Protein AF-A0A2D7BPM2-F1 (afdb_monomer_lite)

Sequence (91 aa):
MENIKELIEEINSRKPKDYEKMSIKEVSNELHKVMEFEQMIVKKIKLFEDDHQEPDLIKYAKMIYKKIIERETSLIQETYLKKIDSQYLNS

Structure (mmCIF, N/CA/C/O backbone):
data_AF-A0A2D7BPM2-F1
#
_entry.id   AF-A0A2D7BPM2-F1
#
loop_
_atom_site.group_PDB
_atom_site.id
_atom_site.type_symbol
_atom_site.label_atom_id
_atom_site.label_alt_id
_atom_site.label_comp_id
_atom_site.label_asym_id
_atom_site.label_entity_id
_atom_site.label_seq_id
_atom_site.pdbx_PDB_ins_code
_atom_site.Cartn_x
_atom_site.Cartn_y
_atom_site.Cartn_z
_atom_site.occupancy
_atom_site.B_iso_or_equiv
_atom_site.auth_seq_id
_atom_site.auth_comp_id
_atom_site.auth_asym_id
_atom_site.auth_atom_id
_atom_site.pdbx_PDB_model_num
ATOM 1 N N . MET A 1 1 ? 0.210 4.275 23.990 1.00 56.16 1 MET A N 1
ATOM 2 C CA . MET A 1 1 ? -0.722 3.340 23.333 1.00 56.16 1 MET A CA 1
ATOM 3 C C . MET A 1 1 ? -1.037 4.000 22.010 1.00 56.16 1 MET A C 1
ATOM 5 O O . MET A 1 1 ? -1.506 5.131 22.057 1.00 56.16 1 MET A O 1
ATOM 9 N N . GLU A 1 2 ? -0.630 3.399 20.890 1.00 73.25 2 GLU A N 1
ATOM 10 C CA . GLU A 1 2 ? -0.893 3.976 19.563 1.00 73.25 2 GLU A CA 1
ATOM 11 C C . GLU A 1 2 ? -2.410 4.187 19.408 1.00 73.25 2 GLU A C 1
ATOM 13 O O . GLU A 1 2 ? -3.202 3.338 19.826 1.00 73.25 2 GLU A O 1
ATOM 18 N N . ASN A 1 3 ? -2.825 5.332 18.873 1.00 88.94 3 ASN A N 1
ATOM 19 C CA . ASN A 1 3 ? -4.240 5.681 18.690 1.00 88.94 3 ASN A CA 1
ATOM 20 C C . ASN A 1 3 ? -4.581 5.690 17.191 1.00 88.94 3 ASN A C 1
ATOM 22 O O . ASN A 1 3 ? -3.741 6.062 16.372 1.00 88.94 3 ASN A O 1
ATOM 26 N N . IL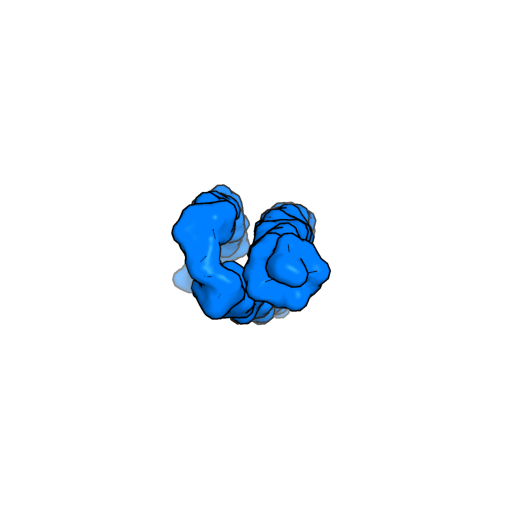E A 1 4 ? -5.821 5.358 16.817 1.00 94.81 4 ILE A N 1
ATOM 27 C CA . ILE A 1 4 ? -6.328 5.477 15.442 1.00 94.81 4 ILE A CA 1
ATOM 28 C C . ILE A 1 4 ? -6.008 6.837 14.790 1.00 94.81 4 ILE A C 1
ATOM 30 O O . ILE A 1 4 ? -5.774 6.894 13.585 1.00 94.81 4 ILE A O 1
ATOM 34 N N . LYS A 1 5 ? -5.923 7.929 15.565 1.00 95.06 5 LYS A N 1
ATOM 35 C CA . LYS A 1 5 ? -5.504 9.254 15.060 1.00 95.06 5 LYS A CA 1
ATOM 36 C C . LYS A 1 5 ? -4.061 9.275 14.543 1.00 95.06 5 LYS A C 1
ATOM 38 O O . LYS A 1 5 ? -3.824 9.810 13.466 1.00 95.06 5 LYS A O 1
ATOM 43 N N . GLU A 1 6 ? -3.130 8.646 15.256 1.00 95.44 6 GLU A N 1
ATOM 44 C CA . GLU A 1 6 ? -1.725 8.538 14.838 1.00 95.44 6 GLU A CA 1
ATOM 45 C C . GLU A 1 6 ? -1.607 7.683 13.568 1.00 95.44 6 GLU A C 1
ATOM 47 O O . GLU A 1 6 ? -0.880 8.039 12.644 1.00 95.44 6 GLU A O 1
ATOM 52 N N . LEU A 1 7 ? -2.406 6.612 13.459 1.00 95.81 7 LEU A N 1
ATOM 53 C CA . LEU A 1 7 ? -2.483 5.812 12.233 1.00 95.81 7 LEU A CA 1
ATOM 54 C C . LEU A 1 7 ? -3.004 6.629 11.043 1.00 95.81 7 LEU A C 1
ATOM 56 O O . LEU A 1 7 ? -2.496 6.515 9.929 1.00 95.81 7 LEU A O 1
ATOM 60 N N . ILE A 1 8 ? -4.030 7.452 11.259 1.00 97.12 8 ILE A N 1
ATOM 61 C CA . ILE A 1 8 ? -4.578 8.338 10.227 1.00 97.12 8 ILE A CA 1
ATOM 62 C C . ILE A 1 8 ? -3.517 9.340 9.756 1.00 97.12 8 ILE A C 1
ATOM 64 O O . ILE A 1 8 ? -3.406 9.591 8.554 1.00 97.12 8 ILE A O 1
ATOM 68 N N . GLU A 1 9 ? -2.739 9.911 10.673 1.00 96.88 9 GLU A N 1
ATOM 69 C CA . GLU A 1 9 ? -1.625 10.801 10.333 1.00 96.88 9 GLU A CA 1
ATOM 70 C C . GLU A 1 9 ? -0.538 10.069 9.541 1.00 96.88 9 GLU A C 1
ATOM 72 O O . GLU A 1 9 ? -0.104 10.569 8.502 1.00 96.88 9 GLU A O 1
ATOM 77 N N . GLU A 1 10 ? -0.169 8.855 9.961 1.00 95.94 10 GLU A N 1
ATOM 78 C CA . GLU A 1 10 ? 0.777 7.988 9.252 1.00 95.94 10 GLU A CA 1
ATOM 79 C C . GLU A 1 10 ? 0.316 7.743 7.805 1.00 95.94 10 GLU A C 1
ATOM 81 O O . GLU A 1 10 ? 1.067 8.003 6.860 1.00 95.94 10 GLU A O 1
ATOM 86 N N . ILE A 1 11 ? -0.946 7.339 7.616 1.00 96.62 11 ILE A N 1
ATOM 87 C CA . ILE A 1 11 ? -1.539 7.103 6.294 1.00 96.62 11 ILE A CA 1
ATOM 88 C C . ILE A 1 11 ? -1.503 8.379 5.442 1.00 96.62 11 ILE A C 1
ATOM 90 O O . ILE A 1 11 ? -1.058 8.335 4.297 1.00 96.62 11 ILE A O 1
ATOM 94 N N . ASN A 1 12 ? -1.927 9.522 5.986 1.00 95.75 12 ASN A N 1
ATOM 95 C CA . ASN A 1 12 ? -1.976 10.790 5.246 1.00 95.75 12 ASN A CA 1
ATOM 96 C C . ASN A 1 12 ? -0.591 11.368 4.927 1.00 95.75 12 ASN A C 1
ATOM 98 O O . ASN A 1 12 ? -0.442 12.123 3.963 1.00 95.75 12 ASN A O 1
ATOM 102 N N . SER A 1 13 ? 0.426 11.038 5.724 1.00 95.50 13 SER A N 1
ATOM 103 C CA . SER A 1 13 ? 1.803 11.470 5.478 1.00 95.50 13 SER A CA 1
ATOM 104 C C . SER A 1 13 ? 2.425 10.780 4.261 1.00 95.50 13 SER A C 1
ATOM 106 O O . SER A 1 13 ? 3.362 11.313 3.655 1.00 95.50 13 SER A O 1
ATOM 108 N N . ARG A 1 14 ? 1.888 9.615 3.870 1.00 94.69 14 ARG A N 1
ATOM 109 C CA . ARG A 1 14 ? 2.383 8.826 2.748 1.00 94.69 14 ARG A CA 1
ATOM 110 C C . ARG A 1 14 ? 2.138 9.550 1.429 1.00 94.69 14 ARG A C 1
ATOM 112 O O . ARG A 1 14 ? 1.011 9.887 1.069 1.00 94.69 14 ARG A O 1
ATOM 119 N N . LYS A 1 15 ? 3.215 9.759 0.674 1.00 91.81 15 LYS A N 1
ATOM 120 C CA . LYS A 1 15 ? 3.186 10.412 -0.637 1.00 91.81 15 LYS A CA 1
ATOM 121 C C . LYS A 1 15 ? 3.804 9.499 -1.694 1.00 91.81 15 LYS A C 1
ATOM 123 O O . LYS A 1 15 ? 4.826 8.875 -1.401 1.00 91.81 15 LYS A O 1
ATOM 128 N N . PRO A 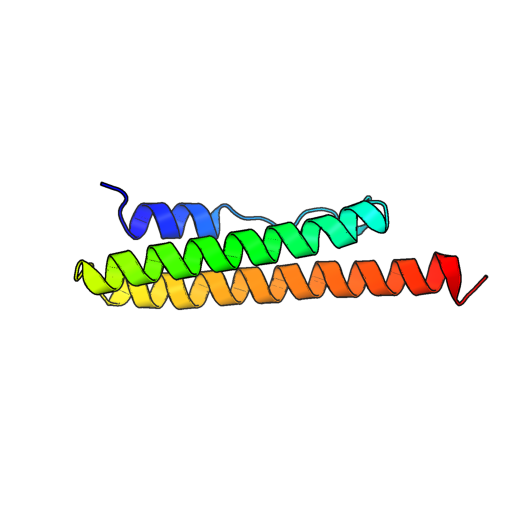1 16 ? 3.236 9.457 -2.914 1.00 91.00 16 PRO A N 1
ATOM 129 C CA . PRO A 1 16 ? 3.866 8.777 -4.035 1.00 91.00 16 PRO A CA 1
ATOM 130 C C . PRO A 1 16 ? 5.273 9.320 -4.286 1.00 91.00 16 PRO A C 1
ATOM 132 O O . PRO A 1 16 ? 5.527 10.518 -4.124 1.00 91.00 16 PRO A O 1
ATOM 135 N N . LYS A 1 17 ? 6.174 8.437 -4.707 1.00 94.81 17 LYS A N 1
ATOM 136 C CA . LYS A 1 17 ? 7.525 8.810 -5.133 1.00 94.81 17 LYS A CA 1
ATOM 137 C C . LYS A 1 17 ?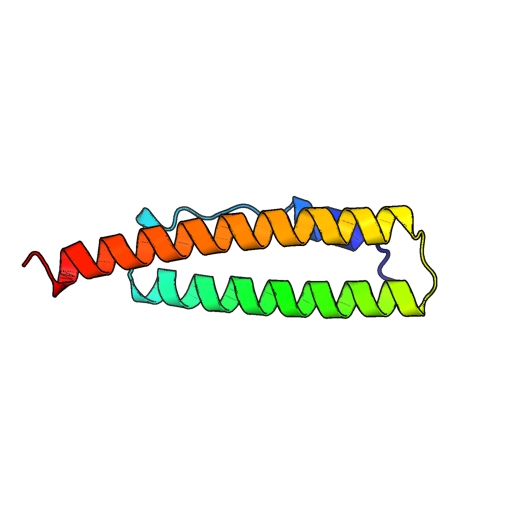 7.551 9.098 -6.632 1.00 94.81 17 LYS A C 1
ATOM 139 O O . LYS A 1 17 ? 6.610 8.804 -7.363 1.00 94.81 17 LYS A O 1
ATOM 144 N N . ASP A 1 18 ? 8.664 9.655 -7.089 1.00 95.88 18 ASP A N 1
ATOM 145 C CA . ASP A 1 18 ? 8.941 9.826 -8.514 1.00 95.88 18 ASP A CA 1
ATOM 146 C C . ASP A 1 18 ? 9.449 8.501 -9.112 1.00 95.88 18 ASP A C 1
ATOM 148 O O . ASP A 1 18 ? 10.655 8.276 -9.238 1.00 95.88 18 ASP A O 1
ATOM 152 N N . TYR A 1 19 ? 8.522 7.582 -9.403 1.00 97.38 19 TYR A N 1
ATOM 153 C CA . TYR A 1 19 ? 8.843 6.240 -9.911 1.00 97.38 19 TYR A CA 1
ATOM 154 C C . TYR A 1 19 ? 9.479 6.268 -11.309 1.00 97.38 19 TYR A C 1
ATOM 156 O O . TYR A 1 19 ? 10.234 5.363 -11.662 1.00 97.38 19 TYR A O 1
ATOM 164 N N . GLU A 1 20 ? 9.223 7.309 -12.105 1.00 95.19 20 GLU A N 1
ATOM 165 C CA . GLU A 1 20 ? 9.776 7.440 -13.458 1.00 95.19 20 GLU A CA 1
ATOM 166 C C . GLU A 1 20 ? 11.308 7.565 -13.430 1.00 95.19 20 GLU A C 1
ATOM 168 O O . GLU A 1 20 ? 11.991 7.015 -14.298 1.00 95.19 20 GLU A O 1
ATOM 173 N N . LYS A 1 21 ? 11.869 8.186 -12.383 1.00 96.50 21 LYS A N 1
ATOM 174 C CA . LYS A 1 21 ? 13.325 8.289 -12.169 1.00 96.50 21 LYS A CA 1
ATOM 175 C C .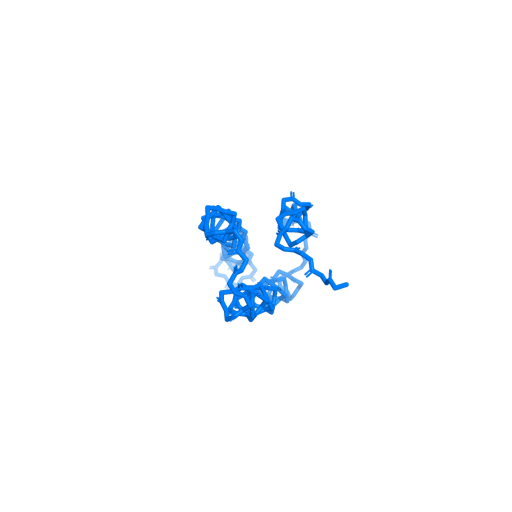 LYS A 1 21 ? 13.983 7.011 -11.647 1.00 96.50 21 LYS A C 1
ATOM 177 O O . LYS A 1 21 ? 15.207 6.957 -11.566 1.00 96.50 21 LYS A O 1
ATOM 182 N N . MET A 1 22 ? 13.202 5.998 -11.283 1.00 96.69 22 MET A N 1
ATOM 183 C CA . MET A 1 22 ? 13.711 4.745 -10.732 1.00 96.69 22 MET A CA 1
ATOM 184 C C . MET A 1 22 ? 14.006 3.720 -11.835 1.00 96.69 22 MET A C 1
ATOM 186 O O . MET A 1 22 ? 13.395 3.717 -12.908 1.00 96.69 22 MET A O 1
ATOM 190 N N . SER A 1 23 ? 14.934 2.807 -11.570 1.00 95.88 23 SER A N 1
ATOM 191 C CA . SER A 1 23 ? 15.144 1.611 -12.388 1.00 95.88 23 SER A CA 1
ATOM 192 C C . SER A 1 23 ? 13.962 0.645 -12.276 1.00 95.88 23 SER A C 1
ATOM 194 O O . SER A 1 23 ? 13.202 0.663 -11.309 1.00 95.88 23 SER A O 1
ATOM 196 N N . ILE A 1 24 ? 13.821 -0.264 -13.243 1.00 94.62 24 ILE A N 1
ATOM 197 C CA . ILE A 1 24 ? 12.732 -1.252 -13.251 1.00 94.62 24 ILE A CA 1
ATOM 198 C C . ILE A 1 24 ? 12.723 -2.136 -11.988 1.00 94.62 24 ILE A C 1
ATOM 200 O O . ILE A 1 24 ? 11.665 -2.439 -11.437 1.00 94.62 24 ILE A O 1
ATOM 204 N N . LYS A 1 25 ? 13.912 -2.486 -11.476 1.00 95.25 25 LYS A N 1
ATOM 205 C CA . LYS A 1 25 ? 14.082 -3.260 -10.240 1.00 95.25 25 LYS A CA 1
ATOM 206 C C . LYS A 1 25 ? 13.644 -2.462 -9.012 1.00 95.25 25 LYS A C 1
ATOM 208 O O . LYS A 1 25 ? 13.020 -3.021 -8.115 1.00 95.25 25 LYS A O 1
ATOM 213 N N . GLU A 1 26 ? 13.949 -1.168 -8.968 1.00 97.69 26 GLU A N 1
ATOM 214 C CA . GLU A 1 26 ? 13.501 -0.284 -7.888 1.00 97.69 26 GLU A CA 1
ATOM 215 C C . GLU A 1 26 ? 11.983 -0.100 -7.908 1.00 97.69 26 GLU A C 1
ATOM 217 O O . GLU A 1 26 ? 11.357 -0.263 -6.866 1.00 97.69 26 GLU A O 1
ATOM 222 N N . VAL A 1 27 ? 11.379 0.127 -9.080 1.00 97.25 27 VAL A N 1
ATOM 223 C CA . VAL A 1 27 ? 9.913 0.205 -9.231 1.00 97.25 27 VAL A CA 1
ATOM 224 C C . VAL A 1 27 ? 9.246 -1.093 -8.757 1.00 97.25 27 VAL A C 1
ATOM 226 O O . VAL A 1 27 ? 8.291 -1.051 -7.984 1.00 97.25 27 VAL A O 1
ATOM 229 N N . SER A 1 28 ? 9.793 -2.257 -9.130 1.00 95.19 28 SER A N 1
ATOM 230 C CA . SER A 1 28 ? 9.306 -3.556 -8.643 1.00 95.19 28 SER A CA 1
ATOM 231 C C . SER A 1 28 ? 9.395 -3.695 -7.118 1.00 95.19 28 SER A C 1
ATOM 233 O O . SER A 1 28 ? 8.525 -4.315 -6.502 1.00 95.19 28 SER A O 1
ATOM 235 N N . ASN A 1 29 ? 10.444 -3.149 -6.503 1.00 97.75 29 ASN A N 1
ATOM 236 C CA . ASN A 1 29 ? 10.628 -3.178 -5.055 1.00 97.75 29 ASN A CA 1
ATOM 237 C C . ASN A 1 29 ? 9.665 -2.219 -4.337 1.00 97.75 29 ASN A C 1
ATOM 239 O O . ASN A 1 29 ? 9.197 -2.516 -3.243 1.00 97.75 29 ASN A O 1
ATOM 243 N N . GLU A 1 30 ? 9.332 -1.079 -4.944 1.00 97.88 30 GLU A N 1
ATOM 244 C CA . GLU A 1 30 ? 8.332 -0.164 -4.385 1.00 97.88 30 GLU A CA 1
ATOM 245 C C . GLU A 1 30 ? 6.944 -0.809 -4.316 1.00 97.88 30 GLU A C 1
ATOM 247 O O . GLU A 1 30 ? 6.256 -0.616 -3.316 1.00 97.88 30 GLU A O 1
ATOM 252 N N . LEU A 1 31 ? 6.566 -1.656 -5.285 1.00 96.12 31 LEU A N 1
ATOM 253 C CA . LEU A 1 31 ? 5.312 -2.415 -5.198 1.00 96.12 31 LEU A CA 1
ATOM 254 C C . LEU A 1 31 ? 5.267 -3.302 -3.943 1.00 96.12 31 LEU A C 1
ATOM 256 O O . LEU A 1 31 ? 4.270 -3.306 -3.225 1.00 96.12 31 LEU A O 1
ATOM 260 N N . HIS A 1 32 ? 6.368 -3.995 -3.634 1.00 96.81 32 HIS A N 1
ATOM 261 C CA . HIS A 1 32 ? 6.467 -4.824 -2.428 1.00 96.81 32 HIS A CA 1
ATOM 262 C C . HIS A 1 32 ? 6.307 -3.983 -1.156 1.00 96.81 32 HIS A C 1
ATOM 264 O O . HIS A 1 32 ? 5.542 -4.349 -0.268 1.00 96.81 32 HIS A O 1
ATOM 270 N N . LYS A 1 33 ? 6.946 -2.809 -1.096 1.00 97.12 33 LYS A N 1
ATOM 271 C CA . LYS A 1 33 ? 6.818 -1.889 0.048 1.00 97.12 33 LYS A CA 1
ATOM 272 C C . LYS A 1 33 ? 5.397 -1.352 0.224 1.00 97.12 33 LYS A C 1
ATOM 274 O O . LYS A 1 33 ? 4.970 -1.129 1.355 1.00 97.12 33 LYS A O 1
ATOM 279 N N . VAL A 1 34 ? 4.668 -1.108 -0.869 1.00 97.19 34 VAL A N 1
ATOM 280 C CA . VAL A 1 34 ? 3.249 -0.712 -0.808 1.00 97.19 34 VAL A CA 1
ATOM 281 C C . VAL A 1 34 ? 2.413 -1.837 -0.201 1.00 97.19 34 VAL A C 1
ATOM 283 O O . VAL A 1 34 ? 1.617 -1.577 0.699 1.00 97.19 34 VAL A O 1
ATOM 286 N N . MET A 1 35 ? 2.645 -3.085 -0.617 1.00 96.31 35 MET A N 1
ATOM 287 C CA . MET A 1 35 ? 1.944 -4.254 -0.072 1.00 96.31 35 MET A CA 1
ATOM 288 C C . MET A 1 35 ? 2.263 -4.491 1.412 1.00 96.31 35 MET A C 1
ATOM 290 O O . MET A 1 35 ? 1.361 -4.764 2.201 1.00 96.31 35 MET A O 1
ATOM 294 N N . GLU A 1 36 ? 3.529 -4.366 1.820 1.00 97.75 36 GLU A N 1
ATOM 295 C CA . GLU A 1 36 ? 3.931 -4.470 3.231 1.00 97.75 36 GLU A CA 1
ATOM 296 C C . GLU A 1 36 ? 3.253 -3.397 4.089 1.00 97.75 36 GLU A C 1
ATOM 298 O O . GLU A 1 36 ? 2.726 -3.692 5.167 1.00 97.75 36 GLU A O 1
ATOM 303 N N . PHE A 1 37 ? 3.215 -2.161 3.587 1.00 96.94 37 PHE A N 1
ATOM 304 C CA . PHE A 1 37 ? 2.524 -1.064 4.250 1.00 96.94 37 PHE A CA 1
ATOM 305 C C . PHE A 1 37 ? 1.021 -1.340 4.372 1.00 96.94 37 PHE A C 1
ATOM 307 O O . PHE A 1 37 ? 0.472 -1.212 5.464 1.00 96.94 37 PHE A O 1
ATOM 314 N N . GLU A 1 38 ? 0.356 -1.792 3.305 1.00 97.38 38 GLU A N 1
ATOM 315 C CA . GLU A 1 38 ? -1.063 -2.166 3.356 1.00 97.38 38 GLU A CA 1
ATOM 316 C C . GLU A 1 38 ? -1.335 -3.218 4.439 1.00 97.38 38 GLU A C 1
ATOM 318 O O . GLU A 1 38 ? -2.228 -3.042 5.270 1.00 97.38 38 GLU A O 1
ATOM 323 N N . GLN A 1 39 ? -0.538 -4.289 4.482 1.00 97.81 39 GLN A N 1
ATOM 324 C CA . GLN A 1 39 ? -0.695 -5.345 5.483 1.00 97.81 39 GLN A CA 1
ATOM 325 C C . GLN A 1 39 ? -0.512 -4.826 6.911 1.00 97.81 39 GLN A C 1
ATOM 327 O O . GLN A 1 39 ? -1.242 -5.240 7.816 1.00 97.81 39 GLN A O 1
ATOM 332 N N . MET A 1 40 ? 0.452 -3.931 7.128 1.00 97.44 40 MET A N 1
ATOM 333 C CA . MET A 1 40 ? 0.668 -3.296 8.425 1.00 97.44 40 MET A CA 1
ATOM 334 C C . MET A 1 40 ? -0.551 -2.464 8.843 1.00 97.44 40 MET A C 1
ATOM 336 O O . MET A 1 40 ? -1.038 -2.629 9.962 1.00 97.44 40 MET A O 1
ATOM 340 N N . ILE A 1 41 ? -1.085 -1.628 7.946 1.00 97.19 41 ILE A N 1
ATOM 341 C CA . ILE A 1 41 ? -2.274 -0.812 8.222 1.00 97.19 41 ILE A CA 1
ATOM 342 C C . ILE A 1 41 ? -3.485 -1.696 8.532 1.00 97.19 41 ILE A C 1
ATOM 344 O O . ILE A 1 41 ? -4.174 -1.459 9.522 1.00 97.19 41 ILE A O 1
ATOM 348 N N . VAL A 1 42 ? -3.720 -2.752 7.747 1.00 97.31 42 VAL A N 1
ATOM 349 C CA . VAL A 1 42 ? -4.829 -3.695 7.978 1.00 97.31 42 VAL A CA 1
ATOM 350 C C . VAL A 1 42 ? -4.726 -4.347 9.359 1.00 97.31 42 VAL A C 1
ATOM 352 O O . VAL A 1 42 ? -5.731 -4.445 10.064 1.00 97.31 42 VAL A O 1
ATOM 355 N N . LYS A 1 43 ? -3.519 -4.750 9.780 1.00 97.12 43 LYS A N 1
ATOM 356 C CA . LYS A 1 43 ? -3.287 -5.303 11.124 1.00 97.12 43 LYS A CA 1
ATOM 357 C C . LYS A 1 43 ? -3.576 -4.275 12.219 1.00 97.12 43 LYS A C 1
ATOM 359 O O . LYS A 1 43 ? -4.301 -4.604 13.153 1.00 97.12 43 LYS A O 1
ATOM 364 N N . LYS A 1 44 ? -3.060 -3.045 12.096 1.00 96.38 44 LYS A N 1
ATOM 365 C CA . LYS A 1 44 ? -3.293 -1.972 13.080 1.00 96.38 44 LYS A CA 1
ATOM 366 C C . LYS A 1 44 ? -4.782 -1.619 13.195 1.00 96.38 44 LYS A C 1
ATOM 368 O O . LYS A 1 44 ? -5.305 -1.557 14.298 1.00 96.38 44 LYS A O 1
ATOM 373 N N . ILE A 1 45 ? -5.488 -1.473 12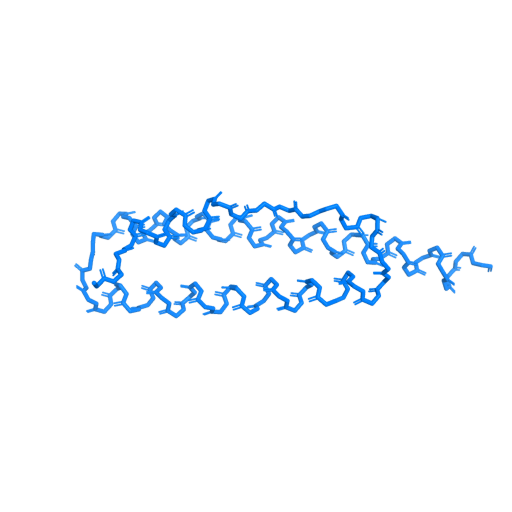.070 1.00 95.94 45 ILE A N 1
ATOM 374 C CA . ILE A 1 45 ? -6.936 -1.202 12.058 1.00 95.94 45 ILE A CA 1
ATOM 375 C C . ILE A 1 45 ? -7.709 -2.299 12.788 1.00 95.94 45 ILE A C 1
ATOM 377 O O . ILE A 1 45 ? -8.593 -1.980 13.576 1.00 95.94 45 ILE A O 1
ATOM 381 N N . LYS A 1 46 ? -7.370 -3.572 12.557 1.00 95.75 46 LYS A N 1
ATOM 382 C CA . LYS A 1 46 ? -8.035 -4.688 13.233 1.00 95.75 46 LYS A CA 1
ATOM 383 C C . LYS A 1 46 ? -7.852 -4.628 14.753 1.00 95.75 46 LYS A C 1
ATOM 385 O O . LYS A 1 46 ? -8.820 -4.815 15.475 1.00 95.75 46 LYS A O 1
ATOM 390 N N . LEU A 1 47 ? -6.647 -4.308 15.225 1.00 95.56 47 LEU A N 1
ATOM 391 C CA . LEU A 1 47 ? -6.399 -4.117 16.658 1.00 95.56 47 LEU A CA 1
ATOM 392 C C . LEU A 1 47 ? -7.262 -2.985 17.232 1.00 95.56 47 LEU A C 1
ATOM 394 O O . LEU A 1 47 ? -7.865 -3.152 18.281 1.00 95.56 47 LEU A O 1
ATOM 398 N N . PHE A 1 48 ? -7.397 -1.866 16.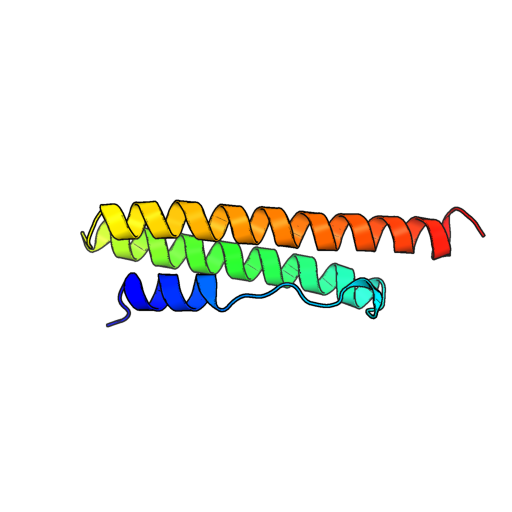516 1.00 94.69 48 PHE A N 1
ATOM 399 C CA . PHE A 1 48 ? -8.248 -0.757 16.961 1.00 94.69 48 PHE A CA 1
ATOM 400 C C . PHE A 1 48 ? -9.747 -1.087 16.956 1.00 94.69 48 PHE A C 1
ATOM 402 O O . PHE A 1 48 ? -10.486 -0.545 17.778 1.00 94.69 48 PHE A O 1
ATOM 409 N N . GLU A 1 49 ? -10.196 -1.967 16.056 1.00 93.69 49 GLU A N 1
ATOM 410 C CA . GLU A 1 49 ? -11.554 -2.526 16.082 1.00 93.69 49 GLU A CA 1
ATOM 411 C C . GLU A 1 49 ? -11.775 -3.405 17.314 1.00 93.69 49 GLU A C 1
ATOM 413 O O . GLU A 1 49 ? -12.777 -3.232 18.008 1.00 93.69 49 GLU A O 1
ATOM 418 N N . ASP A 1 50 ? -10.825 -4.293 17.611 1.00 94.31 50 ASP A N 1
ATOM 419 C CA . ASP A 1 50 ? -10.881 -5.190 18.768 1.00 94.31 50 ASP A CA 1
ATOM 420 C C . ASP A 1 50 ? -10.816 -4.399 20.099 1.00 94.31 50 ASP A C 1
ATOM 422 O O . ASP A 1 50 ? -11.499 -4.738 21.069 1.00 94.31 50 ASP A O 1
ATOM 426 N N . ASP A 1 51 ? -10.086 -3.279 20.121 1.00 93.00 51 ASP A N 1
ATOM 427 C CA . ASP A 1 51 ? -9.978 -2.348 21.256 1.00 93.00 51 ASP A CA 1
ATOM 428 C C . ASP A 1 51 ? -11.167 -1.369 21.376 1.00 93.00 51 ASP A C 1
ATOM 430 O O . ASP A 1 51 ? -11.172 -0.506 22.256 1.00 93.00 51 ASP A O 1
ATOM 434 N N . HIS A 1 52 ? -12.186 -1.490 20.515 1.00 87.81 52 HIS A N 1
ATOM 435 C CA . HIS A 1 52 ? -13.396 -0.655 20.516 1.00 87.81 52 HIS A CA 1
ATOM 436 C C . HIS A 1 52 ? -13.106 0.862 20.460 1.00 87.81 52 HIS A C 1
ATOM 438 O O . HIS A 1 52 ? -13.802 1.663 21.092 1.00 87.81 52 HIS A O 1
ATOM 444 N N . GLN A 1 53 ? -12.081 1.276 19.701 1.00 89.88 53 GLN A N 1
ATOM 445 C CA . GLN A 1 53 ? -11.816 2.701 19.455 1.00 89.88 53 GLN A CA 1
ATOM 446 C C . GLN A 1 53 ? -12.933 3.354 18.616 1.00 89.88 53 GLN A C 1
ATOM 448 O O . GLN A 1 53 ? -13.826 2.680 18.105 1.00 89.88 53 GLN A O 1
ATOM 453 N N . GLU A 1 54 ? -12.889 4.686 18.471 1.00 93.44 54 GLU A N 1
ATOM 454 C CA . GLU A 1 54 ? -13.924 5.479 17.787 1.00 93.44 54 GLU A CA 1
ATOM 455 C C . GLU A 1 54 ? -14.277 4.913 16.388 1.00 93.44 54 GLU A C 1
ATOM 457 O O . GLU A 1 54 ? -13.468 5.021 15.455 1.00 93.44 54 GLU A O 1
ATOM 462 N N . PRO A 1 55 ? -15.492 4.355 16.194 1.00 94.44 55 PRO A N 1
ATOM 463 C CA . PRO A 1 55 ? -15.854 3.645 14.962 1.00 94.44 55 PRO A CA 1
ATOM 464 C C . PRO A 1 55 ? -15.786 4.511 13.700 1.00 94.44 55 PRO A C 1
ATOM 466 O O . PRO A 1 55 ? -15.416 4.030 12.626 1.00 94.44 55 PRO A O 1
ATOM 469 N N . ASP A 1 56 ? -16.102 5.800 13.824 1.00 96.81 56 ASP A N 1
ATOM 470 C CA . ASP A 1 56 ? -16.040 6.747 12.710 1.00 96.81 56 ASP A CA 1
ATOM 471 C C . ASP A 1 56 ? -14.599 7.000 12.253 1.00 96.81 56 ASP A C 1
ATOM 473 O O . ASP A 1 56 ? -14.337 7.073 11.049 1.00 96.81 56 ASP A O 1
ATOM 477 N N . LEU A 1 57 ? -13.642 7.054 13.186 1.00 96.69 57 LEU A N 1
ATOM 478 C CA . LEU A 1 57 ? -12.222 7.188 12.859 1.00 96.69 57 LEU A CA 1
ATOM 479 C C . LEU A 1 57 ? -11.674 5.912 12.221 1.00 96.69 57 LEU A C 1
ATOM 481 O O . LEU A 1 57 ? -10.926 5.992 11.248 1.00 96.69 57 LEU A O 1
ATOM 485 N N . ILE A 1 58 ? -12.095 4.738 12.695 1.00 96.75 58 ILE A N 1
ATOM 486 C CA . ILE A 1 58 ? -11.751 3.451 12.075 1.00 96.75 58 ILE A CA 1
ATOM 487 C C . ILE A 1 58 ? -12.268 3.401 10.634 1.00 96.75 58 ILE A C 1
ATOM 489 O O . ILE A 1 58 ? -11.530 3.059 9.706 1.00 96.75 58 ILE A O 1
ATOM 493 N N . LYS A 1 59 ? -13.533 3.781 10.420 1.00 97.56 59 LYS A N 1
ATOM 494 C CA . LYS A 1 59 ? -14.135 3.849 9.086 1.00 97.56 59 LYS A CA 1
ATOM 495 C C . LYS A 1 59 ? -13.384 4.829 8.189 1.00 97.56 59 LYS A C 1
ATOM 497 O O . LYS A 1 59 ? -13.099 4.501 7.037 1.00 97.56 59 LYS A O 1
ATOM 502 N N . TYR A 1 60 ? -13.032 6.001 8.711 1.00 97.75 60 TYR A N 1
ATOM 503 C CA . TYR A 1 60 ? -12.250 6.988 7.979 1.00 97.75 60 TYR A CA 1
ATOM 504 C C . TYR A 1 60 ? -10.873 6.441 7.586 1.00 97.75 60 TYR A C 1
ATOM 506 O O . TYR A 1 60 ? -10.537 6.472 6.402 1.00 97.75 60 TYR A O 1
ATOM 514 N N . ALA A 1 61 ? -10.133 5.849 8.531 1.00 97.75 61 ALA A N 1
ATOM 515 C CA . ALA A 1 61 ? -8.845 5.202 8.281 1.00 97.75 61 ALA A CA 1
ATOM 516 C C . ALA A 1 61 ? -8.955 4.155 7.161 1.00 97.75 61 ALA A C 1
ATOM 518 O O . ALA A 1 61 ? -8.174 4.191 6.207 1.00 97.75 61 ALA A O 1
ATOM 519 N N . LYS A 1 62 ? -9.986 3.292 7.216 1.00 98.00 62 LYS A N 1
ATOM 520 C CA . LYS A 1 62 ? -10.282 2.288 6.180 1.00 98.00 62 LYS A CA 1
ATOM 521 C C . LYS A 1 62 ? -10.470 2.889 4.790 1.00 98.00 62 LYS A C 1
ATOM 523 O O . LYS A 1 62 ? -10.025 2.314 3.800 1.00 98.00 62 LYS A O 1
ATOM 528 N N . MET A 1 63 ? -11.144 4.031 4.706 1.00 98.12 63 MET A N 1
ATOM 529 C CA . MET A 1 63 ? -11.384 4.711 3.435 1.00 98.12 63 MET A CA 1
ATOM 530 C C . MET A 1 63 ? -10.109 5.344 2.872 1.00 98.12 63 MET A C 1
ATOM 532 O O . MET A 1 63 ? -9.857 5.227 1.673 1.00 98.12 63 MET A O 1
ATOM 536 N N . ILE A 1 64 ? -9.316 6.020 3.708 1.00 97.56 64 ILE A N 1
ATOM 537 C CA . ILE A 1 64 ? -8.134 6.748 3.232 1.00 97.56 64 ILE A CA 1
ATOM 538 C C . ILE A 1 64 ? -6.991 5.812 2.841 1.00 97.56 64 ILE A C 1
ATOM 540 O O . ILE A 1 64 ? -6.386 6.036 1.793 1.00 97.56 64 ILE A O 1
ATOM 544 N N . TYR A 1 65 ? -6.729 4.736 3.601 1.00 97.38 65 TYR A N 1
ATOM 545 C CA . TYR A 1 65 ? -5.616 3.844 3.264 1.00 97.38 65 TYR A CA 1
ATOM 546 C C . TYR A 1 65 ? -5.873 3.146 1.929 1.00 97.38 65 TYR A C 1
ATOM 548 O O . TYR A 1 65 ? -4.981 3.127 1.089 1.00 97.38 65 TYR A O 1
ATOM 556 N N . LYS A 1 66 ? -7.104 2.664 1.683 1.00 97.62 66 LYS A N 1
ATOM 557 C CA . LYS A 1 66 ? -7.469 2.028 0.408 1.00 97.62 66 LYS A CA 1
ATOM 558 C C . LYS A 1 66 ? -7.210 2.953 -0.773 1.00 97.62 66 LYS A C 1
ATOM 560 O O . LYS A 1 66 ? -6.514 2.566 -1.702 1.00 97.62 66 LYS A O 1
ATOM 565 N N . LYS A 1 67 ? -7.675 4.205 -0.692 1.00 97.19 67 LYS A N 1
ATOM 566 C CA . LYS A 1 67 ? -7.448 5.203 -1.749 1.00 97.19 67 LYS A CA 1
ATOM 567 C C . LYS A 1 67 ? -5.964 5.460 -2.012 1.00 97.19 67 LYS A C 1
ATOM 569 O O . LYS A 1 67 ? -5.570 5.626 -3.164 1.00 97.19 67 LYS A O 1
ATOM 574 N N . ILE A 1 68 ? -5.147 5.533 -0.960 1.00 96.62 68 ILE A N 1
ATOM 575 C CA . ILE A 1 68 ? -3.705 5.769 -1.099 1.00 96.62 68 ILE A CA 1
ATOM 576 C C . ILE A 1 68 ? -3.016 4.556 -1.726 1.00 96.62 68 ILE A C 1
ATOM 578 O O . ILE A 1 68 ? -2.270 4.732 -2.687 1.00 96.62 68 ILE A O 1
ATOM 582 N N . ILE A 1 69 ? -3.312 3.345 -1.245 1.00 97.44 69 ILE A N 1
ATOM 583 C CA . ILE A 1 69 ? -2.758 2.097 -1.784 1.00 97.44 69 ILE A CA 1
ATOM 584 C C . ILE A 1 69 ? -3.147 1.906 -3.251 1.00 97.44 69 ILE A C 1
ATOM 586 O O . ILE A 1 69 ? -2.274 1.642 -4.076 1.00 97.44 69 ILE A O 1
ATOM 590 N N . GLU A 1 70 ? -4.425 2.075 -3.597 1.00 97.19 70 GLU A N 1
ATOM 591 C CA . GLU A 1 70 ? -4.926 1.935 -4.971 1.00 97.19 70 GLU A CA 1
ATOM 592 C C . GLU A 1 70 ? -4.217 2.907 -5.919 1.00 97.19 70 GLU A C 1
ATOM 594 O O . GLU A 1 70 ? -3.718 2.509 -6.977 1.00 97.19 70 GLU A O 1
ATOM 599 N N . ARG A 1 71 ? -4.112 4.181 -5.519 1.00 96.44 71 ARG A N 1
ATOM 600 C CA . ARG A 1 71 ? -3.429 5.208 -6.309 1.00 96.44 71 ARG A CA 1
ATOM 601 C C . ARG A 1 71 ? -1.950 4.885 -6.493 1.00 96.44 71 ARG A C 1
ATOM 603 O O . ARG A 1 71 ? -1.439 4.987 -7.603 1.00 96.44 71 ARG A O 1
ATOM 610 N N . GLU A 1 72 ? -1.252 4.546 -5.415 1.00 96.88 72 GLU A N 1
ATOM 611 C CA . GLU A 1 72 ? 0.188 4.299 -5.461 1.00 96.88 72 GLU A CA 1
ATOM 612 C C . GLU A 1 72 ? 0.521 3.038 -6.262 1.00 96.88 72 GLU A C 1
ATOM 614 O O . GLU A 1 72 ? 1.415 3.063 -7.106 1.00 96.88 72 GLU A O 1
ATOM 619 N N . THR A 1 73 ? -0.257 1.971 -6.072 1.00 97.75 73 THR A N 1
ATOM 620 C CA . THR A 1 73 ? -0.140 0.724 -6.837 1.00 97.75 73 THR A CA 1
ATOM 621 C C . THR A 1 73 ? -0.325 0.978 -8.328 1.00 97.75 73 THR A C 1
ATOM 623 O O . THR A 1 73 ? 0.501 0.528 -9.121 1.00 97.75 73 THR A O 1
ATOM 626 N N . SER A 1 74 ? -1.349 1.752 -8.707 1.00 97.81 74 SER A N 1
ATOM 627 C CA . SER A 1 74 ? -1.610 2.090 -10.113 1.00 97.81 74 SER A CA 1
ATOM 628 C C . SER A 1 74 ? -0.425 2.835 -10.736 1.00 97.81 74 SER A C 1
ATOM 630 O O . SER A 1 74 ? 0.066 2.439 -11.789 1.00 97.81 74 SER A O 1
ATOM 632 N N . LEU A 1 75 ? 0.115 3.848 -10.045 1.00 98.06 75 LEU A N 1
ATOM 633 C CA . LEU A 1 75 ? 1.277 4.611 -10.520 1.00 98.06 75 LEU A CA 1
ATOM 634 C C . LEU A 1 75 ? 2.521 3.732 -10.705 1.00 98.06 75 LEU A C 1
ATOM 636 O O . LEU A 1 75 ? 3.238 3.865 -11.700 1.00 98.06 75 LEU A O 1
ATOM 640 N N . ILE A 1 76 ? 2.784 2.830 -9.757 1.00 98.19 76 ILE A N 1
ATOM 641 C CA . ILE A 1 76 ? 3.916 1.901 -9.824 1.00 98.19 76 ILE A CA 1
ATOM 642 C C . ILE A 1 76 ? 3.745 0.935 -10.998 1.00 98.19 76 ILE A C 1
ATOM 644 O O . ILE A 1 76 ? 4.683 0.753 -11.771 1.00 98.19 76 ILE A O 1
ATOM 648 N N . GLN A 1 77 ? 2.560 0.340 -11.158 1.00 97.75 77 GLN A N 1
ATOM 649 C CA . GLN A 1 77 ? 2.276 -0.618 -12.228 1.00 97.75 77 GLN A CA 1
ATOM 650 C C . GLN A 1 77 ? 2.353 0.026 -13.614 1.00 97.75 77 GLN A C 1
ATOM 652 O O . GLN A 1 77 ? 3.009 -0.521 -14.498 1.00 97.75 77 GLN A O 1
ATOM 657 N N . GLU A 1 78 ? 1.759 1.208 -13.795 1.00 97.75 78 GLU A N 1
ATOM 658 C CA . GLU A 1 78 ? 1.855 1.971 -15.046 1.00 97.75 78 GLU A CA 1
ATOM 659 C C . GLU A 1 78 ? 3.312 2.281 -15.404 1.00 97.75 78 GLU A C 1
ATOM 661 O O . GLU A 1 78 ? 3.739 2.077 -16.541 1.00 97.75 78 GLU A O 1
ATOM 666 N N . THR A 1 79 ? 4.099 2.733 -14.424 1.00 97.75 79 THR A N 1
ATOM 667 C CA . THR A 1 79 ? 5.524 3.031 -14.621 1.00 97.75 79 THR A CA 1
ATOM 668 C C . THR A 1 79 ? 6.320 1.770 -14.958 1.00 97.75 79 THR A C 1
ATOM 670 O O . THR A 1 79 ? 7.193 1.786 -15.826 1.00 97.75 79 THR A O 1
ATOM 673 N N . TYR A 1 80 ? 6.026 0.661 -14.279 1.00 97.00 80 TYR A N 1
ATOM 674 C CA . TYR A 1 80 ? 6.689 -0.618 -14.504 1.00 97.00 80 TYR A CA 1
ATOM 675 C C . TYR A 1 80 ? 6.438 -1.139 -15.922 1.00 97.00 80 TYR A C 1
ATOM 677 O O . TYR A 1 80 ? 7.392 -1.488 -16.616 1.00 97.00 80 TYR A O 1
ATOM 685 N N . LEU A 1 81 ? 5.180 -1.117 -16.379 1.00 96.00 81 LEU A N 1
ATOM 686 C CA . LEU A 1 81 ? 4.798 -1.537 -17.730 1.00 96.00 81 LEU A CA 1
ATOM 687 C C . LEU A 1 81 ? 5.479 -0.682 -18.803 1.00 96.00 81 LEU A C 1
ATOM 689 O O . LEU A 1 81 ? 6.132 -1.233 -19.682 1.00 96.00 81 LEU A O 1
ATOM 693 N N . LYS A 1 82 ? 5.456 0.653 -18.671 1.00 95.81 82 LYS A N 1
ATOM 694 C CA . LYS A 1 82 ? 6.175 1.555 -19.594 1.00 95.81 82 LYS A CA 1
ATOM 695 C C . LYS A 1 82 ? 7.666 1.225 -19.696 1.00 95.81 82 LYS A C 1
ATOM 697 O O . LYS A 1 82 ? 8.250 1.289 -20.778 1.00 95.81 82 LYS A O 1
ATOM 702 N N . LYS A 1 83 ? 8.302 0.886 -18.568 1.00 94.25 83 LYS A N 1
ATOM 703 C CA . LYS A 1 83 ? 9.722 0.510 -18.535 1.00 94.25 83 LYS A CA 1
ATOM 704 C C . LYS A 1 83 ? 9.966 -0.848 -19.189 1.00 94.25 83 LYS A C 1
ATOM 706 O O . LYS A 1 83 ? 10.957 -0.968 -19.902 1.00 94.25 83 LYS A O 1
ATOM 711 N N . ILE A 1 84 ? 9.079 -1.831 -19.000 1.00 93.19 84 ILE A N 1
ATOM 712 C CA . ILE A 1 84 ? 9.141 -3.105 -19.735 1.00 93.19 84 ILE A CA 1
ATOM 713 C C . ILE A 1 84 ? 9.062 -2.851 -21.238 1.00 93.19 84 ILE A C 1
ATOM 715 O O . ILE A 1 84 ? 9.931 -3.311 -21.979 1.00 93.19 84 ILE A O 1
ATOM 719 N N . ASP A 1 85 ? 8.059 -2.086 -21.668 1.00 92.38 85 ASP A N 1
ATOM 720 C CA . ASP A 1 85 ? 7.820 -1.810 -23.081 1.00 92.38 85 ASP A CA 1
ATOM 721 C C . ASP A 1 85 ? 9.048 -1.156 -23.723 1.00 92.38 85 ASP A C 1
ATOM 723 O O . ASP A 1 85 ? 9.519 -1.595 -24.771 1.00 92.38 85 ASP A O 1
ATOM 727 N N . SER A 1 86 ? 9.622 -0.149 -23.058 1.00 90.00 86 SER A N 1
ATOM 728 C CA . SER A 1 86 ? 10.808 0.561 -23.545 1.00 90.00 86 SER A CA 1
ATOM 729 C C . SER A 1 86 ? 12.089 -0.274 -23.534 1.00 90.00 86 SER A C 1
ATOM 731 O O . SER A 1 86 ? 12.953 -0.019 -24.368 1.00 90.00 86 SER A O 1
ATOM 733 N N . GLN A 1 87 ? 12.274 -1.188 -22.576 1.00 87.75 87 GLN A N 1
ATOM 734 C CA . GLN A 1 87 ? 13.538 -1.923 -22.421 1.00 87.75 87 GLN A CA 1
ATOM 735 C C . GLN A 1 87 ? 13.570 -3.258 -23.162 1.00 87.75 87 GLN A C 1
ATOM 737 O O . GLN A 1 87 ? 14.656 -3.728 -23.489 1.00 87.75 87 GLN A O 1
ATOM 742 N N . TYR A 1 88 ? 12.414 -3.888 -23.378 1.00 85.56 88 TYR A N 1
ATOM 743 C CA . TYR A 1 88 ? 12.363 -5.281 -23.823 1.00 85.56 88 TYR A CA 1
ATOM 744 C C . TYR A 1 88 ? 11.450 -5.535 -25.022 1.00 85.56 88 TYR A C 1
ATOM 746 O O . TYR A 1 88 ? 11.680 -6.515 -25.725 1.00 85.56 88 TYR A O 1
ATOM 754 N N . LEU A 1 89 ? 10.420 -4.712 -25.254 1.00 79.38 89 LEU A N 1
ATOM 755 C CA . LEU A 1 89 ? 9.402 -4.998 -26.279 1.00 79.38 89 LEU A CA 1
ATOM 756 C C . LEU A 1 89 ? 9.473 -4.075 -27.503 1.00 79.38 89 LEU A C 1
ATOM 758 O O . LEU A 1 89 ? 9.149 -4.520 -28.598 1.00 79.38 89 LEU A O 1
ATOM 762 N N . ASN A 1 90 ? 9.928 -2.829 -27.339 1.00 73.19 90 ASN A N 1
ATOM 763 C CA . ASN A 1 90 ? 10.100 -1.850 -28.424 1.00 73.19 90 ASN A CA 1
ATOM 764 C C . ASN A 1 90 ? 11.580 -1.588 -28.782 1.00 73.19 90 ASN A C 1
ATOM 766 O O . ASN A 1 90 ? 11.904 -0.505 -29.272 1.00 73.19 90 ASN A O 1
ATOM 770 N N . SER A 1 91 ? 12.477 -2.540 -28.489 1.00 55.25 91 SER A N 1
ATOM 771 C CA . SER A 1 91 ? 13.885 -2.513 -28.934 1.00 55.25 91 SER A CA 1
ATOM 772 C C . SER A 1 91 ? 14.052 -3.028 -30.359 1.00 55.25 91 SER A C 1
ATOM 774 O O . SER A 1 91 ? 13.404 -4.045 -30.689 1.00 55.25 91 SER A O 1
#

Foldseek 3Di:
DDALVVLLVVLVVDDADPLLPDDLVVLVVVLVVLVVVLVVLVVVLVVCVVVVHDVVSSVVSVVSNVVSSVVNNVVSVVSNVVNCCVPPPVD

Secondary structure (DSSP, 8-state):
---HHHHHHHHHH-----GGGS-HHHHHHHHHHHHHHHHHHHHHHHHHHHTT--HHHHHHHHHHHHHHHHHHHHHHHHHHHHHHIIIII--

Radius of gyration: 16.2 Å; chains: 1; bounding box: 31×17×52 Å

pLDDT: mean 94.16, std 7.28, range [55.25, 98.19]